Protein AF-A0A949HGU0-F1 (afdb_monomer)

Mean predicted aligned error: 18.01 Å

Sequence (118 aa):
MGESDQATRAQLGRLDRIEAELNRLLAEVRAASAEIAAEIGRLRVEIPDLPAPAPTPLAEPPVGGDAPEGDVEGARLVALELVMRGEGDEEARRHLESTFPGVDAAAVLEQTRATIGS

Foldseek 3Di:
DPPVVVVVVVVVVVVVVVVVVVVVVVVVVVVVVVVVVVVVVVVVVVPPDPPPPPCPPPCPLVQDDDDPAPPLVSLLVLLLVCVVVVHDLVVNLVSSCRRHPNDPSVVSNVVSVVVVVD

Solvent-accessible surface area (backbone atoms only — not comparable to full-atom values): 6798 Å² total; per-residue (Å²): 126,68,67,64,58,51,52,52,53,53,51,51,58,48,51,57,49,51,52,53,51,51,54,49,50,51,51,54,52,52,50,53,51,53,50,52,53,51,50,52,52,47,53,57,62,75,52,77,74,67,73,70,68,74,79,62,76,76,60,62,77,62,82,64,86,75,50,56,74,48,43,55,70,61,46,40,56,52,40,44,53,37,54,76,72,64,54,53,70,73,57,45,33,53,52,36,46,71,32,22,43,84,41,64,35,67,62,40,45,52,54,42,50,56,64,74,76,106

Radius of gyration: 25.8 Å; Cα contacts (8 Å, |Δi|>4): 60; chains: 1; bounding box: 54×30×72 Å

Nearest PDB structures (foldseek):
  8fhc-assembly1_A  TM=3.585E-01  e=9.833E+00  gamma proteobacterium HdN1

Secondary structure (DSSP, 8-state):
-HHHHHHHHHHHHHHHHHHHHHHHHHHHHHHHHHHHHHHHHHHHHH-S-S---TT-----S--SS-PPTT-HHHHHHHHHHHHHHT--HHHHHHHHHHHSTTS-HHHHHHHHHHHH--

pLDDT: mean 79.44, std 17.33, range [39.72, 97.0]

Structure (mmCIF, N/CA/C/O backbone):
data_AF-A0A949HGU0-F1
#
_entry.id   AF-A0A949HGU0-F1
#
loop_
_atom_site.group_PDB
_atom_site.id
_atom_site.type_symbol
_atom_site.label_atom_id
_atom_site.label_alt_id
_atom_site.label_comp_id
_atom_site.label_asym_id
_atom_site.label_entity_id
_atom_site.label_seq_id
_atom_site.pdbx_PDB_ins_code
_atom_site.Cartn_x
_atom_site.Cartn_y
_atom_site.Cartn_z
_atom_site.occupancy
_atom_site.B_iso_or_equiv
_atom_site.auth_seq_id
_atom_site.auth_comp_id
_atom_site.auth_asym_id
_atom_site.auth_atom_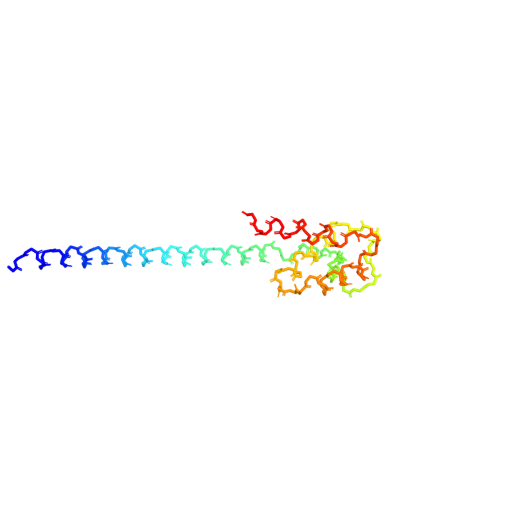id
_atom_site.pdbx_PDB_model_num
ATOM 1 N N . MET A 1 1 ? -26.126 2.715 46.216 1.00 60.00 1 MET A N 1
ATOM 2 C CA . MET A 1 1 ? -25.674 1.555 45.413 1.00 60.00 1 MET A CA 1
ATOM 3 C C . MET A 1 1 ? -26.228 1.523 43.979 1.00 60.00 1 MET A C 1
ATOM 5 O O . MET A 1 1 ? -25.645 0.818 43.180 1.00 60.00 1 MET A O 1
ATOM 9 N N . GLY A 1 2 ? -27.266 2.287 43.595 1.00 72.94 2 GLY A N 1
ATOM 10 C CA . GLY A 1 2 ? -27.891 2.145 42.261 1.00 72.94 2 GLY A CA 1
ATOM 11 C C . GLY A 1 2 ? -27.203 2.824 41.060 1.00 72.94 2 GLY A C 1
ATOM 12 O O . GLY A 1 2 ? -27.309 2.314 39.951 1.00 72.94 2 GLY A O 1
ATOM 13 N N . GLU A 1 3 ? -26.487 3.939 41.245 1.00 73.88 3 GLU A N 1
ATOM 14 C CA . GLU A 1 3 ? -25.886 4.696 40.122 1.00 73.88 3 GLU A CA 1
ATOM 15 C C . GLU A 1 3 ? -24.696 3.984 39.468 1.00 73.88 3 GLU A C 1
ATOM 17 O O . GLU A 1 3 ? -24.545 4.013 38.248 1.00 73.88 3 GLU A O 1
ATOM 22 N N . SER A 1 4 ? -23.869 3.307 40.270 1.00 80.38 4 SER A N 1
ATOM 23 C CA . SER A 1 4 ? -22.687 2.596 39.767 1.00 80.38 4 SER A CA 1
ATOM 24 C C . SER A 1 4 ? -23.093 1.401 38.894 1.00 80.38 4 SER A C 1
ATOM 26 O O . SER A 1 4 ? -22.592 1.256 37.782 1.00 80.38 4 SER A O 1
ATOM 28 N N . ASP A 1 5 ? -24.111 0.644 39.313 1.00 85.81 5 ASP A N 1
ATOM 29 C CA . ASP A 1 5 ? -24.675 -0.464 38.532 1.00 85.81 5 ASP A CA 1
ATOM 30 C C . ASP A 1 5 ? -25.313 0.003 37.215 1.00 85.81 5 ASP A C 1
ATOM 32 O O . ASP A 1 5 ? -25.288 -0.710 36.208 1.00 85.81 5 ASP A O 1
ATOM 36 N N . GLN A 1 6 ? -25.905 1.200 37.198 1.00 84.81 6 GLN A N 1
ATOM 37 C CA . GLN A 1 6 ? -26.513 1.762 35.993 1.00 84.81 6 GLN A CA 1
ATOM 38 C C . GLN A 1 6 ? -25.448 2.213 34.983 1.00 84.81 6 GLN A C 1
ATOM 40 O O . GLN A 1 6 ? -25.592 1.955 33.7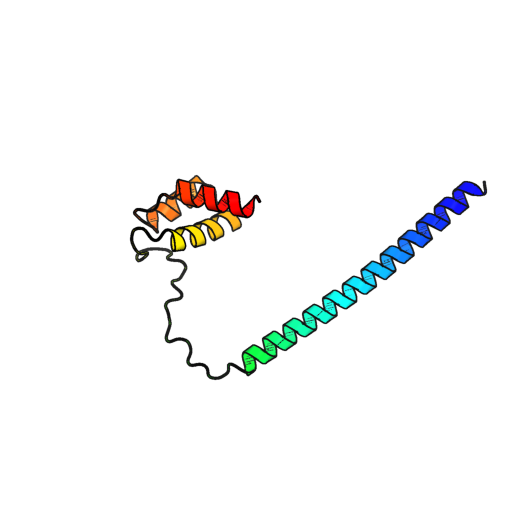86 1.00 84.81 6 GLN A O 1
ATOM 45 N N . ALA A 1 7 ? -24.350 2.808 35.461 1.00 87.81 7 ALA A N 1
ATOM 46 C CA . ALA A 1 7 ? -23.209 3.183 34.632 1.00 87.81 7 ALA A CA 1
ATOM 47 C C . ALA A 1 7 ? -22.512 1.956 34.017 1.00 87.81 7 ALA A C 1
ATOM 49 O O . ALA A 1 7 ? -22.249 1.943 32.813 1.00 87.81 7 ALA A O 1
ATOM 50 N N . THR A 1 8 ? -22.288 0.894 34.799 1.00 91.38 8 THR A N 1
ATOM 51 C CA . THR A 1 8 ? -21.679 -0.348 34.298 1.00 91.38 8 THR A CA 1
ATOM 52 C C . THR A 1 8 ? -22.557 -1.031 33.249 1.00 91.38 8 THR A C 1
ATOM 54 O O . THR A 1 8 ? -22.056 -1.439 32.203 1.00 91.38 8 THR A O 1
ATOM 57 N N . ARG A 1 9 ? -23.882 -1.092 33.452 1.00 88.94 9 ARG A N 1
ATOM 58 C CA . ARG A 1 9 ? -24.808 -1.631 32.436 1.00 88.94 9 ARG A CA 1
ATOM 59 C C . ARG A 1 9 ? -24.799 -0.817 31.142 1.00 88.94 9 ARG A C 1
ATOM 61 O O . ARG A 1 9 ? -24.842 -1.395 30.060 1.00 88.94 9 ARG A O 1
ATOM 68 N N . ALA A 1 10 ? -24.714 0.509 31.239 1.00 91.19 10 ALA A N 1
ATOM 69 C CA . ALA A 1 10 ? -24.621 1.371 30.064 1.00 91.19 10 ALA A CA 1
ATOM 70 C C . ALA A 1 10 ? -23.303 1.167 29.296 1.00 91.19 10 ALA A C 1
ATOM 72 O O . ALA A 1 10 ? -23.301 1.223 28.068 1.00 91.19 10 ALA A O 1
ATOM 73 N N . GLN A 1 11 ? -22.194 0.918 29.998 1.00 92.00 11 GLN A N 1
ATOM 74 C CA . GLN A 1 11 ? -20.905 0.602 29.378 1.00 92.00 11 GLN A CA 1
ATOM 75 C C . GLN A 1 11 ? -20.915 -0.767 28.689 1.00 92.00 11 GLN A C 1
ATOM 77 O O . GLN A 1 11 ? -20.478 -0.856 27.545 1.00 92.00 11 GLN A O 1
ATOM 82 N N . LEU A 1 12 ? -21.475 -1.798 29.328 1.00 93.25 12 LEU A N 1
ATOM 83 C CA . LEU A 1 12 ? -21.632 -3.124 28.719 1.00 93.25 12 LEU A CA 1
ATOM 84 C C . LEU A 1 12 ? -22.476 -3.056 27.440 1.00 93.25 12 LEU A C 1
ATOM 86 O O . LEU A 1 12 ? -22.033 -3.511 26.395 1.00 93.25 12 LEU A O 1
ATOM 90 N N . GLY A 1 13 ? -23.607 -2.343 27.467 1.00 93.75 13 GLY A N 1
ATOM 91 C CA . GLY A 1 13 ? -24.428 -2.164 26.264 1.00 93.75 13 GLY A CA 1
ATOM 92 C C . GLY A 1 13 ? -23.742 -1.375 25.137 1.00 93.75 13 GLY A C 1
ATOM 93 O O . GLY A 1 13 ? -24.124 -1.505 23.974 1.00 93.75 13 GLY A O 1
ATOM 94 N N . ARG A 1 14 ? -22.728 -0.550 25.445 1.00 93.19 14 ARG A N 1
ATOM 95 C CA . ARG A 1 14 ? -21.882 0.083 24.417 1.00 93.19 14 ARG A CA 1
ATOM 96 C C . ARG A 1 14 ? -20.885 -0.909 23.827 1.00 93.19 14 ARG A C 1
ATOM 98 O O . ARG A 1 14 ? -20.697 -0.885 22.617 1.00 93.19 14 ARG A O 1
ATOM 105 N N . LEU A 1 15 ? -20.278 -1.759 24.655 1.00 94.94 15 LEU A N 1
ATOM 106 C CA . LEU A 1 15 ? -19.363 -2.807 24.196 1.00 94.94 15 LEU A CA 1
ATOM 107 C C . LEU A 1 15 ? -20.082 -3.806 23.285 1.00 94.94 15 LEU A C 1
ATOM 109 O O . LEU A 1 15 ? -19.587 -4.059 22.193 1.00 94.94 15 LEU A O 1
ATOM 113 N N . ASP A 1 16 ? -21.286 -4.247 23.656 1.00 95.19 16 ASP A N 1
ATOM 114 C CA . ASP A 1 16 ? -22.100 -5.150 22.830 1.00 95.19 16 ASP A CA 1
ATOM 115 C C . ASP A 1 16 ? -22.409 -4.541 21.452 1.00 95.19 16 ASP A C 1
ATOM 117 O O . ASP A 1 16 ? -22.396 -5.219 20.423 1.00 95.19 16 ASP A O 1
ATOM 121 N N . ARG A 1 17 ? -22.668 -3.226 21.411 1.00 95.56 17 ARG A N 1
ATOM 122 C CA . ARG A 1 17 ? -22.916 -2.510 20.154 1.00 95.56 17 ARG A CA 1
ATOM 123 C C . ARG A 1 17 ? -21.659 -2.424 19.292 1.00 95.56 17 ARG A C 1
ATOM 125 O O . ARG A 1 17 ? -21.740 -2.676 18.095 1.00 95.56 17 ARG A O 1
ATOM 132 N N . ILE A 1 18 ? -20.516 -2.101 19.896 1.00 96.69 18 ILE A N 1
ATOM 133 C CA . ILE A 1 18 ? -19.226 -2.049 19.196 1.00 96.69 18 ILE A CA 1
ATOM 134 C C . ILE A 1 18 ? -18.870 -3.433 18.645 1.00 96.69 18 ILE A C 1
ATOM 136 O O . ILE A 1 18 ? -18.445 -3.545 17.500 1.00 96.69 18 ILE A O 1
ATOM 140 N N . GLU A 1 19 ? -19.086 -4.497 19.417 1.00 95.56 19 GLU A N 1
ATOM 141 C CA . GLU A 1 19 ? -18.845 -5.868 18.968 1.00 95.56 19 GLU A CA 1
ATOM 142 C C . GLU A 1 19 ? -19.737 -6.241 17.774 1.00 95.56 19 GLU A C 1
ATOM 144 O O . GLU A 1 19 ? -19.257 -6.808 16.790 1.00 95.56 19 GLU A O 1
ATOM 149 N N . ALA A 1 20 ? -21.019 -5.870 17.808 1.00 95.81 20 ALA A N 1
ATOM 150 C CA . ALA A 1 20 ? -21.924 -6.072 16.680 1.00 95.81 20 ALA A CA 1
ATOM 151 C C . ALA A 1 20 ? -21.483 -5.293 15.424 1.00 95.81 20 ALA A C 1
ATOM 153 O O . ALA A 1 20 ? -21.521 -5.838 14.319 1.00 95.81 20 ALA A O 1
ATOM 154 N N . GLU A 1 21 ? -21.032 -4.046 15.581 1.00 97.00 21 GLU A N 1
ATOM 155 C CA . GLU A 1 21 ? -20.519 -3.222 14.480 1.00 97.00 21 GLU A CA 1
ATOM 156 C C . GLU A 1 21 ? -19.220 -3.793 13.891 1.00 97.00 21 GLU A C 1
ATOM 158 O O . GLU A 1 21 ? -19.091 -3.885 12.670 1.00 97.00 21 GLU A O 1
ATOM 163 N N . LEU A 1 22 ? -18.292 -4.261 14.731 1.00 96.12 22 LEU A N 1
ATOM 164 C CA . LEU A 1 22 ? -17.049 -4.898 14.287 1.00 96.12 22 LEU A CA 1
ATOM 165 C C . LEU A 1 22 ? -17.308 -6.211 13.548 1.00 96.12 22 LEU A C 1
ATOM 167 O O . LEU A 1 22 ? -16.711 -6.454 12.500 1.00 96.12 22 LEU A O 1
ATOM 171 N N . ASN A 1 23 ? -18.218 -7.044 14.053 1.00 95.56 23 ASN A N 1
ATOM 172 C CA . ASN A 1 23 ? -18.596 -8.287 13.383 1.00 95.56 23 ASN A CA 1
ATOM 173 C C . ASN A 1 23 ? -19.243 -8.023 12.020 1.00 95.56 23 ASN A C 1
ATOM 175 O O . ASN A 1 23 ? -18.963 -8.735 11.052 1.00 95.56 23 ASN A O 1
ATOM 179 N N . ARG A 1 24 ? -20.064 -6.973 11.922 1.00 95.56 24 ARG A N 1
ATOM 180 C CA . ARG A 1 24 ? -20.636 -6.530 10.651 1.00 95.56 24 ARG A CA 1
ATOM 181 C C . ARG A 1 24 ? -19.551 -6.064 9.682 1.00 95.56 24 ARG A C 1
ATOM 183 O O . ARG A 1 24 ? -19.519 -6.539 8.551 1.00 95.56 24 ARG A O 1
ATOM 190 N N . LEU A 1 25 ? -18.639 -5.203 10.130 1.00 96.56 25 LEU A N 1
ATOM 191 C CA . LEU A 1 25 ? -17.544 -4.705 9.300 1.00 96.56 25 LEU A CA 1
ATOM 192 C C . LEU A 1 25 ? -16.641 -5.848 8.815 1.00 96.56 25 LEU A C 1
ATOM 194 O O . LEU A 1 25 ? -16.272 -5.899 7.646 1.00 96.56 25 LEU A O 1
ATOM 198 N N . LEU A 1 26 ? -16.329 -6.812 9.683 1.00 96.00 26 LEU A N 1
ATOM 199 C CA . LEU A 1 26 ? -15.550 -7.994 9.316 1.00 96.00 26 LEU A CA 1
ATOM 200 C C . LEU A 1 26 ? -16.250 -8.826 8.232 1.00 96.00 26 LEU A C 1
ATOM 202 O O . LEU A 1 26 ? -15.590 -9.331 7.322 1.00 96.00 26 LEU A O 1
ATOM 206 N N . ALA A 1 27 ? -17.574 -8.978 8.318 1.00 93.12 27 ALA A N 1
ATOM 207 C CA . ALA A 1 27 ? -18.354 -9.673 7.300 1.00 93.12 27 ALA A CA 1
ATOM 208 C C . ALA A 1 27 ? -18.340 -8.919 5.960 1.00 93.12 27 ALA A C 1
ATOM 210 O O . ALA A 1 27 ? -18.140 -9.544 4.919 1.00 93.12 27 ALA A O 1
ATOM 211 N N . GLU A 1 28 ? -18.478 -7.591 5.989 1.00 95.94 28 GLU A N 1
ATOM 212 C CA . GLU A 1 28 ? -18.409 -6.730 4.801 1.00 95.94 28 GLU A CA 1
ATOM 213 C C . GLU A 1 28 ? -17.026 -6.811 4.129 1.00 95.94 28 GLU A C 1
ATOM 215 O O . GLU A 1 28 ? -16.937 -7.038 2.923 1.00 95.94 28 GLU A O 1
ATOM 220 N N . VAL A 1 29 ? -15.939 -6.751 4.907 1.00 95.75 29 VAL A N 1
ATOM 221 C CA . VAL A 1 29 ? -14.565 -6.887 4.391 1.00 95.75 29 VAL A CA 1
ATOM 222 C C . VAL A 1 29 ? -14.328 -8.266 3.774 1.00 95.75 29 VAL A C 1
ATOM 224 O O . VAL A 1 29 ? -13.727 -8.373 2.70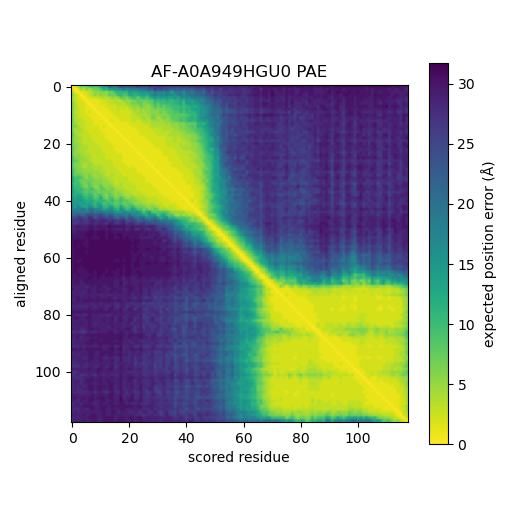5 1.00 95.75 29 VAL A O 1
ATOM 227 N N . ARG A 1 30 ? -14.811 -9.338 4.413 1.00 93.50 30 ARG A N 1
ATOM 228 C CA . ARG A 1 30 ? -14.690 -10.701 3.868 1.00 93.50 30 ARG A CA 1
ATOM 229 C C . ARG A 1 30 ? -15.456 -10.858 2.558 1.00 93.50 30 ARG A C 1
ATOM 231 O O . ARG A 1 30 ? -14.936 -11.489 1.640 1.00 93.50 30 ARG A O 1
ATOM 238 N N . ALA A 1 31 ? -16.653 -10.282 2.463 1.00 91.94 31 ALA A N 1
ATOM 239 C CA . ALA A 1 31 ? -17.442 -10.296 1.237 1.00 91.94 31 ALA A CA 1
ATOM 240 C C . ALA A 1 31 ? -16.729 -9.540 0.105 1.00 91.94 31 ALA A C 1
ATOM 242 O O . ALA A 1 31 ? -16.542 -10.105 -0.970 1.00 91.94 31 ALA A O 1
ATOM 243 N N . ALA A 1 32 ? -16.239 -8.327 0.377 1.00 92.00 32 ALA A N 1
ATOM 244 C CA . ALA A 1 32 ? -15.494 -7.531 -0.597 1.00 92.00 32 ALA A CA 1
ATOM 245 C C . ALA A 1 32 ? -14.207 -8.239 -1.059 1.00 92.00 32 ALA A C 1
ATOM 247 O O . ALA A 1 32 ? -13.898 -8.281 -2.246 1.00 92.00 32 ALA A O 1
ATOM 248 N N . SER A 1 33 ? -13.473 -8.864 -0.133 1.00 90.25 33 SER A N 1
ATOM 249 C CA . SER A 1 33 ? -12.273 -9.637 -0.469 1.00 90.25 33 SER A CA 1
ATOM 250 C C . SER A 1 33 ? -12.584 -10.834 -1.374 1.00 90.25 33 SER A C 1
ATOM 252 O O . SER A 1 33 ? -11.843 -11.086 -2.325 1.00 90.25 33 SER A O 1
ATOM 254 N N . ALA A 1 34 ? -13.681 -11.551 -1.113 1.00 89.88 34 ALA A N 1
ATOM 255 C CA . ALA A 1 34 ? -14.114 -12.663 -1.953 1.00 89.88 34 ALA A CA 1
ATOM 256 C C . ALA A 1 34 ? -14.536 -12.195 -3.357 1.00 89.88 34 ALA A C 1
ATOM 258 O O . ALA A 1 34 ? -14.229 -12.864 -4.344 1.00 89.88 34 ALA A O 1
ATOM 259 N N . GLU A 1 35 ? -15.194 -11.039 -3.456 1.00 92.69 35 GLU A N 1
ATOM 260 C CA . GLU A 1 35 ? -15.590 -10.430 -4.728 1.00 92.69 35 GLU A CA 1
ATOM 261 C C . GLU A 1 35 ? -14.376 -10.031 -5.573 1.00 92.69 35 GLU A C 1
ATOM 263 O O . GLU A 1 35 ? -14.277 -10.446 -6.729 1.00 92.69 35 GLU A O 1
ATOM 268 N N . ILE A 1 36 ? -13.401 -9.342 -4.970 1.00 93.06 36 ILE A N 1
ATOM 269 C CA . ILE A 1 36 ? -12.139 -8.972 -5.626 1.00 93.06 36 ILE A CA 1
ATOM 270 C C . ILE A 1 36 ? -11.393 -10.222 -6.100 1.00 93.06 36 ILE A C 1
ATOM 272 O O . ILE A 1 36 ? -10.927 -10.278 -7.237 1.00 93.06 36 ILE A O 1
ATOM 276 N N . ALA A 1 37 ? -11.297 -11.257 -5.260 1.00 87.25 37 ALA A N 1
ATOM 277 C CA . ALA A 1 37 ? -10.648 -12.509 -5.644 1.00 87.25 37 ALA A CA 1
ATOM 278 C C . ALA A 1 37 ? -11.353 -13.175 -6.840 1.00 87.25 37 ALA A C 1
ATOM 280 O O . ALA A 1 37 ? -10.689 -13.674 -7.753 1.00 87.25 37 ALA A O 1
ATOM 281 N N . ALA A 1 38 ? -12.688 -13.148 -6.869 1.00 87.44 38 ALA A N 1
ATOM 282 C CA . ALA A 1 38 ? -13.472 -13.668 -7.983 1.00 87.44 38 ALA A CA 1
ATOM 283 C C . ALA A 1 38 ? -13.311 -12.829 -9.262 1.00 87.44 38 ALA A C 1
ATOM 285 O O . ALA A 1 38 ? -13.322 -13.383 -10.360 1.00 87.44 38 ALA A O 1
ATOM 286 N N . GLU A 1 39 ? -13.172 -11.510 -9.147 1.00 89.56 39 GLU A N 1
ATOM 287 C CA . GLU A 1 39 ? -12.949 -10.609 -10.280 1.00 89.56 39 GLU A CA 1
ATOM 288 C C . GLU A 1 39 ? -11.539 -10.756 -10.863 1.00 89.56 39 GLU A C 1
ATOM 290 O O . GLU A 1 39 ? -11.391 -10.906 -12.073 1.00 89.56 39 GLU A O 1
ATOM 295 N N . ILE A 1 40 ? -10.513 -10.868 -10.015 1.00 85.00 40 ILE A N 1
ATOM 296 C CA . ILE A 1 40 ? -9.145 -11.205 -10.441 1.00 85.00 40 ILE A CA 1
ATOM 297 C C . ILE A 1 40 ? -9.118 -12.572 -11.134 1.00 85.00 40 ILE A C 1
ATOM 299 O O . ILE A 1 40 ? -8.463 -12.735 -12.164 1.00 85.00 40 ILE A O 1
ATOM 303 N N . GLY A 1 41 ? -9.836 -13.559 -10.589 1.00 80.31 41 GLY A N 1
ATOM 304 C CA . GLY A 1 41 ? -9.981 -14.874 -11.211 1.00 80.31 41 GLY A CA 1
ATOM 305 C C . GLY A 1 41 ? -10.596 -14.787 -12.610 1.00 80.31 41 GLY A C 1
ATOM 306 O O . GLY A 1 41 ? -10.070 -15.392 -13.541 1.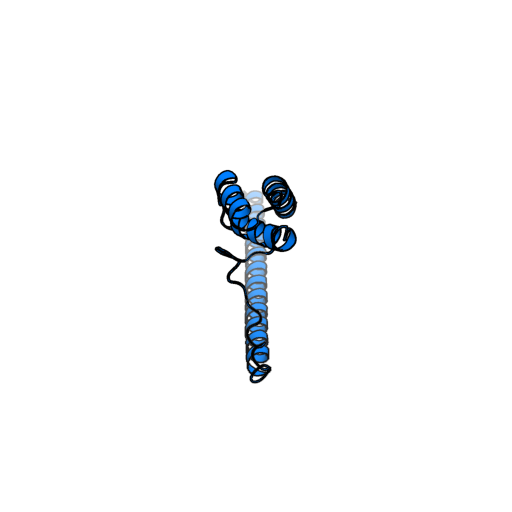00 80.31 41 GLY A O 1
ATOM 307 N N . ARG A 1 42 ? -11.658 -13.988 -12.774 1.00 80.81 42 ARG A N 1
ATOM 308 C CA . ARG A 1 42 ? -12.301 -13.737 -14.073 1.00 80.81 42 ARG A CA 1
ATOM 309 C C . ARG A 1 42 ? -11.361 -13.044 -15.057 1.00 80.81 42 ARG A C 1
ATOM 311 O O . ARG A 1 42 ? -11.176 -13.564 -16.150 1.00 80.81 42 ARG A O 1
ATOM 318 N N . LEU A 1 43 ? -10.689 -11.968 -14.649 1.00 78.50 43 LEU A N 1
ATOM 319 C CA . LEU A 1 43 ? -9.714 -11.263 -15.491 1.00 78.50 43 LEU A CA 1
ATOM 320 C C . LEU A 1 43 ? -8.581 -12.186 -15.958 1.00 78.50 43 LEU A C 1
ATOM 322 O O . LEU A 1 43 ? -8.185 -12.141 -17.116 1.00 78.50 43 LEU A O 1
ATOM 326 N N . ARG A 1 44 ? -8.085 -13.076 -15.092 1.00 72.00 44 ARG A N 1
ATOM 327 C CA . ARG A 1 44 ? -7.065 -14.069 -15.474 1.00 72.00 44 ARG A CA 1
ATOM 328 C C . ARG A 1 44 ? -7.559 -15.080 -16.508 1.00 72.00 44 ARG A C 1
ATOM 330 O O . ARG A 1 44 ? -6.755 -15.569 -17.290 1.00 72.00 44 ARG A O 1
ATOM 337 N N . VAL A 1 45 ? -8.848 -15.410 -16.497 1.00 70.56 45 VAL A N 1
ATOM 338 C CA . VAL A 1 45 ? -9.463 -16.339 -17.457 1.00 70.56 45 VAL A CA 1
ATOM 339 C C . VAL A 1 45 ? -9.845 -15.636 -18.761 1.00 70.56 45 VAL A C 1
ATOM 341 O O . VAL A 1 45 ? -9.790 -16.269 -19.808 1.00 70.56 45 VAL A O 1
ATOM 344 N N . GLU A 1 46 ? -10.204 -14.349 -18.715 1.00 65.81 46 GLU A N 1
ATOM 345 C CA . GLU A 1 46 ? -10.519 -13.505 -19.882 1.00 65.81 46 GLU A CA 1
ATOM 346 C C . GLU A 1 46 ? -9.273 -12.990 -20.620 1.00 65.81 46 GLU A C 1
ATOM 348 O O . GLU A 1 46 ? -9.364 -12.594 -21.782 1.00 65.81 46 GLU A O 1
ATOM 353 N N . ILE A 1 47 ? -8.091 -13.122 -20.010 1.00 63.16 47 ILE A N 1
ATOM 354 C CA . ILE A 1 47 ? -6.785 -12.962 -20.659 1.00 63.16 47 ILE A CA 1
ATOM 355 C C . ILE A 1 47 ? -6.139 -14.347 -20.908 1.00 63.16 47 ILE A C 1
ATOM 357 O O . ILE A 1 47 ? -5.052 -14.604 -20.393 1.00 63.16 47 ILE A O 1
ATOM 361 N N . PRO A 1 48 ? -6.746 -15.294 -21.655 1.00 54.72 48 PRO A N 1
ATOM 362 C CA . PRO A 1 48 ? -6.064 -16.546 -21.951 1.00 54.72 48 PRO A CA 1
ATOM 363 C C . PRO A 1 48 ? -5.154 -16.425 -23.184 1.00 54.72 48 PRO A C 1
ATOM 365 O O . PRO A 1 48 ? -4.414 -17.359 -23.457 1.00 54.72 48 PRO A O 1
ATOM 368 N N . ASP A 1 49 ? -5.197 -15.308 -23.928 1.00 52.00 49 ASP A N 1
ATOM 369 C CA . ASP A 1 49 ? -4.532 -15.207 -25.236 1.00 52.00 49 ASP A CA 1
ATOM 370 C C . ASP A 1 49 ? -4.232 -13.762 -25.684 1.00 52.00 49 ASP A C 1
ATOM 372 O O . ASP A 1 49 ? -4.210 -13.442 -26.875 1.00 52.00 49 ASP A O 1
ATOM 376 N N . LEU A 1 50 ? -3.961 -12.850 -24.741 1.00 47.47 50 LEU A N 1
ATOM 377 C CA . LEU A 1 50 ? -3.085 -11.744 -25.129 1.00 47.47 50 LEU A CA 1
ATOM 378 C C . LEU A 1 50 ? -1.722 -12.392 -25.377 1.00 47.47 50 LEU A C 1
ATOM 380 O O . LEU A 1 50 ? -1.249 -13.084 -24.469 1.00 47.47 50 LEU A O 1
ATOM 384 N N . PRO A 1 51 ? -1.097 -12.225 -26.564 1.00 46.97 51 PRO A N 1
ATOM 385 C CA . PRO A 1 51 ? 0.281 -12.651 -26.729 1.00 46.97 51 PRO A CA 1
ATOM 386 C C . PRO A 1 51 ? 1.024 -12.081 -25.533 1.00 46.97 51 PRO A C 1
ATOM 388 O O . PRO A 1 51 ? 0.920 -10.875 -25.280 1.00 46.97 51 PRO A O 1
ATOM 391 N N . ALA A 1 52 ? 1.678 -12.958 -24.758 1.00 45.06 52 ALA A N 1
ATOM 392 C CA . ALA A 1 52 ? 2.592 -12.517 -23.718 1.00 45.06 52 ALA A CA 1
ATOM 393 C C . ALA A 1 52 ? 3.371 -11.361 -24.344 1.00 45.06 52 ALA A C 1
ATOM 395 O O . ALA A 1 52 ? 3.888 -11.580 -25.449 1.00 45.06 52 ALA A O 1
ATOM 396 N N . PRO A 1 53 ? 3.338 -10.136 -23.777 1.00 45.62 53 PRO A N 1
ATOM 397 C CA . PRO A 1 53 ? 4.077 -9.027 -24.356 1.00 45.62 53 PRO A CA 1
ATOM 398 C C . PRO A 1 53 ? 5.474 -9.576 -24.597 1.00 45.62 53 PRO A C 1
ATOM 400 O O . PRO A 1 53 ? 6.100 -10.033 -23.640 1.00 45.62 53 PRO A O 1
ATOM 403 N N . ALA A 1 54 ? 5.846 -9.720 -25.880 1.00 41.06 54 ALA A N 1
ATOM 404 C CA . ALA A 1 54 ? 7.065 -10.409 -26.291 1.00 41.06 54 ALA A CA 1
ATOM 405 C C . ALA A 1 54 ? 8.147 -9.835 -25.416 1.00 41.06 54 ALA A C 1
ATOM 407 O O . ALA A 1 54 ? 8.266 -8.618 -25.526 1.00 41.06 54 ALA A O 1
ATOM 408 N N . PRO A 1 55 ? 8.767 -10.632 -24.517 1.00 42.59 55 PRO A N 1
ATOM 409 C CA . PRO A 1 55 ? 9.247 -10.180 -23.221 1.00 42.59 55 PRO A CA 1
ATOM 410 C C . PRO A 1 55 ? 9.726 -8.757 -23.380 1.00 42.59 55 PRO A C 1
ATOM 412 O O . PRO A 1 55 ? 10.846 -8.527 -23.832 1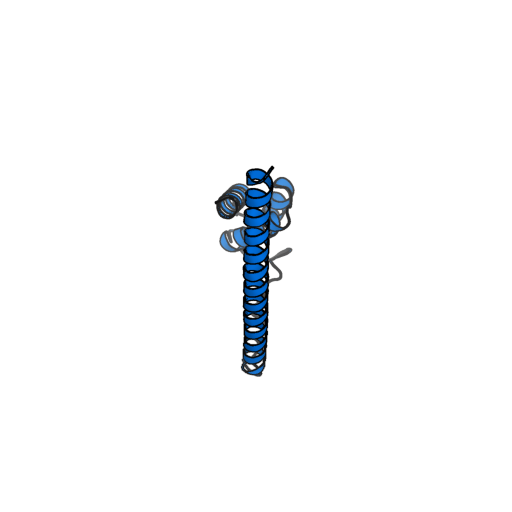.00 42.59 55 PRO A O 1
ATOM 415 N N . THR A 1 56 ? 8.840 -7.788 -23.101 1.00 42.84 56 THR A N 1
ATOM 416 C CA . THR A 1 56 ? 9.350 -6.484 -22.740 1.00 42.84 56 THR A CA 1
ATOM 417 C C . THR A 1 56 ? 10.210 -6.894 -21.577 1.00 42.84 56 THR A C 1
ATOM 41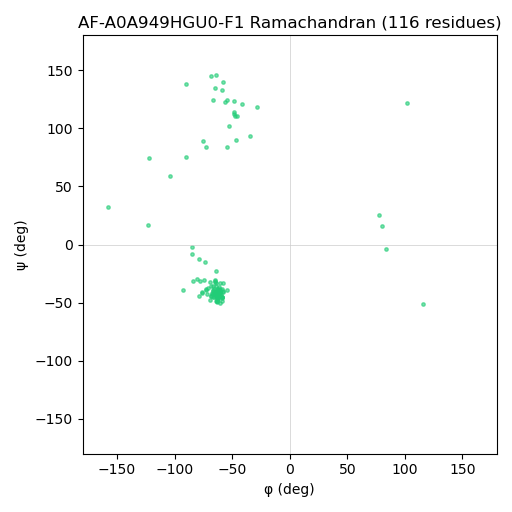9 O O . THR A 1 56 ? 9.680 -7.617 -20.720 1.00 42.84 56 THR A O 1
ATOM 422 N N . PRO A 1 57 ? 11.516 -6.616 -21.581 1.00 43.69 57 PRO A N 1
ATOM 423 C CA . PRO A 1 57 ? 12.283 -6.871 -20.397 1.00 43.69 57 PRO A CA 1
ATOM 424 C C . PRO A 1 57 ? 11.506 -6.142 -19.295 1.00 43.69 57 PRO A C 1
ATOM 426 O O . PRO A 1 57 ? 11.559 -4.922 -19.178 1.00 43.69 57 PRO A O 1
ATOM 429 N N . LEU A 1 58 ? 10.740 -6.890 -18.491 1.00 42.88 58 LEU A N 1
ATOM 430 C CA . LEU A 1 58 ? 10.815 -6.758 -17.064 1.00 42.88 58 LEU A CA 1
ATOM 431 C C . LEU A 1 58 ? 12.298 -6.981 -16.867 1.00 42.88 58 LEU A C 1
ATOM 433 O O . LEU A 1 58 ? 12.756 -8.115 -16.745 1.00 42.88 58 LEU A O 1
ATOM 437 N N . ALA A 1 59 ? 13.055 -5.895 -17.032 1.00 44.34 59 ALA A N 1
ATOM 438 C CA . ALA A 1 59 ? 14.322 -5.784 -16.396 1.00 44.34 59 ALA A CA 1
ATOM 439 C C . ALA A 1 59 ? 13.961 -6.208 -14.979 1.00 44.34 59 ALA A C 1
ATOM 441 O O . ALA A 1 59 ? 13.162 -5.552 -14.304 1.00 44.34 59 ALA A O 1
ATOM 442 N N . GLU A 1 60 ? 14.451 -7.383 -14.583 1.00 39.72 60 GLU A N 1
ATOM 443 C CA . GLU A 1 60 ? 14.926 -7.558 -13.222 1.00 39.72 60 GLU A CA 1
ATOM 444 C C . GLU A 1 60 ? 15.385 -6.164 -12.787 1.00 39.72 60 GLU A C 1
ATOM 446 O O . GLU A 1 60 ? 16.168 -5.591 -13.550 1.00 39.72 60 GLU A O 1
ATOM 451 N N . PRO A 1 61 ? 14.793 -5.550 -11.742 1.00 43.12 61 PRO A N 1
ATOM 452 C CA . PRO A 1 61 ? 15.055 -4.141 -11.417 1.00 43.12 61 PRO A CA 1
ATOM 453 C C . PRO A 1 61 ? 16.559 -3.976 -11.494 1.00 43.12 61 PRO A C 1
ATOM 455 O O . PRO A 1 61 ? 17.159 -4.699 -10.724 1.00 43.12 61 PRO A O 1
ATOM 458 N N . PRO A 1 62 ? 17.161 -3.251 -12.462 1.00 47.78 62 PRO A N 1
ATOM 459 C CA . PRO A 1 62 ? 18.453 -3.620 -13.049 1.00 47.78 62 PRO A CA 1
ATOM 460 C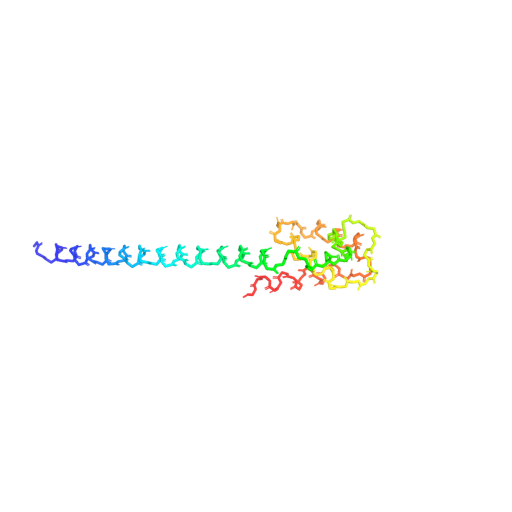 C . PRO A 1 62 ? 19.456 -3.975 -11.958 1.00 47.78 62 PRO A C 1
ATOM 462 O O . PRO A 1 62 ? 20.136 -3.104 -11.439 1.00 47.78 62 PRO A O 1
ATOM 465 N N . VAL A 1 63 ? 19.529 -5.245 -11.542 1.00 49.41 63 VAL A N 1
ATOM 466 C CA . VAL A 1 63 ? 20.446 -5.640 -10.479 1.00 49.41 63 VAL A CA 1
ATOM 467 C C . VAL A 1 63 ? 21.696 -6.006 -11.241 1.00 49.41 63 VAL A C 1
ATOM 469 O O . VAL A 1 63 ? 21.995 -7.169 -11.486 1.00 49.41 63 VAL A O 1
ATOM 472 N N . GLY A 1 64 ? 22.381 -4.957 -11.686 1.00 46.12 64 GLY A N 1
ATOM 473 C CA . GLY A 1 64 ? 23.646 -5.037 -12.391 1.00 46.12 64 GLY A CA 1
ATOM 474 C C . GLY A 1 64 ? 23.545 -4.861 -13.905 1.00 46.12 64 GLY A C 1
ATOM 475 O O . GLY A 1 64 ? 22.938 -5.652 -14.618 1.00 46.12 64 GLY A O 1
ATOM 476 N N . GLY A 1 65 ? 24.269 -3.854 -14.393 1.00 46.41 65 GLY A N 1
ATOM 477 C CA . GLY A 1 65 ? 24.927 -3.886 -15.700 1.00 46.41 65 GLY A CA 1
ATOM 478 C C . GLY A 1 65 ? 24.428 -2.882 -16.733 1.00 46.41 65 GLY A C 1
ATOM 479 O O . GLY A 1 65 ? 25.253 -2.160 -17.280 1.00 46.41 65 GLY A O 1
ATOM 480 N N . ASP A 1 66 ? 23.114 -2.820 -16.973 1.00 48.34 66 ASP A N 1
ATOM 481 C CA . ASP A 1 66 ? 22.564 -2.219 -18.204 1.00 48.34 66 ASP A CA 1
ATOM 482 C C . ASP A 1 66 ? 21.568 -1.059 -17.982 1.00 48.34 66 ASP A C 1
ATOM 484 O O . ASP A 1 66 ? 20.829 -0.696 -18.902 1.00 48.34 66 ASP A O 1
ATOM 488 N N . ALA A 1 67 ? 21.510 -0.446 -16.792 1.00 53.84 67 ALA A N 1
ATOM 489 C CA . ALA A 1 67 ? 20.670 0.743 -16.628 1.00 53.84 67 ALA A CA 1
ATOM 490 C C . ALA A 1 67 ? 21.217 1.899 -17.497 1.00 53.84 67 ALA A C 1
ATOM 492 O O . ALA A 1 67 ? 22.430 2.140 -17.492 1.00 53.84 67 ALA A O 1
ATOM 493 N N . PRO A 1 68 ? 20.359 2.627 -18.240 1.00 57.12 68 PRO A N 1
ATOM 494 C CA . PRO A 1 68 ? 20.802 3.779 -19.009 1.00 57.12 68 PRO A CA 1
ATOM 495 C C . PRO A 1 68 ? 21.445 4.813 -18.078 1.00 57.12 68 PRO A C 1
ATOM 497 O O . PRO A 1 68 ? 20.893 5.155 -17.030 1.00 57.12 68 PRO A O 1
ATOM 500 N N . GLU A 1 69 ? 22.615 5.319 -18.464 1.00 58.78 69 GLU A N 1
ATOM 501 C CA . GLU A 1 69 ? 23.306 6.386 -17.740 1.00 58.78 69 GLU A CA 1
ATOM 502 C C . GLU A 1 69 ? 22.354 7.586 -17.572 1.00 58.78 69 GLU A C 1
ATOM 504 O O . GLU A 1 69 ? 21.785 8.084 -18.547 1.00 58.78 69 GLU A O 1
ATOM 509 N N . GLY A 1 70 ? 22.130 8.024 -16.330 1.00 64.69 70 GLY A N 1
ATOM 510 C CA . GLY A 1 70 ? 21.202 9.120 -16.029 1.00 64.69 70 GLY A CA 1
ATOM 511 C C . GLY A 1 70 ? 19.704 8.770 -15.979 1.00 64.69 70 GLY A C 1
ATOM 512 O O . GLY A 1 70 ? 18.887 9.693 -15.994 1.00 64.69 70 GLY A O 1
ATOM 513 N N . ASP A 1 71 ? 19.307 7.495 -15.887 1.00 81.19 71 ASP A N 1
ATOM 514 C CA . ASP A 1 71 ? 17.901 7.109 -15.669 1.00 81.19 71 ASP A CA 1
ATOM 515 C C . ASP A 1 71 ? 17.426 7.402 -14.229 1.00 81.19 71 ASP A C 1
ATOM 517 O O . ASP A 1 71 ? 17.425 6.552 -13.336 1.00 81.19 71 ASP A O 1
ATOM 521 N N . VAL A 1 72 ? 17.017 8.653 -14.000 1.00 84.38 72 VAL A N 1
ATOM 522 C CA . VAL A 1 72 ? 16.510 9.142 -12.706 1.00 84.38 72 VAL A CA 1
ATOM 523 C C . VAL A 1 72 ? 15.194 8.465 -12.310 1.00 84.38 72 VAL A C 1
ATOM 525 O O . VAL A 1 72 ? 14.923 8.296 -11.120 1.00 84.38 72 VAL A O 1
ATOM 528 N N . GLU A 1 73 ? 14.354 8.093 -13.275 1.00 83.69 73 GLU A N 1
ATOM 529 C CA . GLU A 1 73 ? 13.042 7.503 -12.996 1.00 83.69 73 GLU A CA 1
ATOM 530 C C . GLU A 1 73 ? 13.186 6.038 -12.570 1.00 83.69 73 GLU A C 1
ATOM 532 O O . GLU A 1 73 ? 12.609 5.638 -11.555 1.00 83.69 73 GLU A O 1
ATOM 537 N N . GLY A 1 74 ? 14.067 5.286 -13.238 1.00 83.50 74 GLY A N 1
ATOM 538 C CA . GLY A 1 74 ? 14.514 3.969 -12.788 1.00 83.50 74 GLY A CA 1
ATOM 539 C C . GLY A 1 74 ? 15.173 4.016 -11.406 1.00 83.50 74 GLY A C 1
ATOM 540 O O . GLY A 1 74 ? 14.811 3.238 -10.518 1.00 83.50 74 GLY A O 1
ATOM 541 N N . ALA A 1 75 ? 16.058 4.989 -11.169 1.00 88.69 75 ALA A N 1
ATOM 542 C CA . ALA A 1 75 ? 16.711 5.165 -9.872 1.00 88.69 75 ALA A CA 1
ATOM 543 C C . ALA A 1 75 ? 15.717 5.453 -8.734 1.00 88.69 75 ALA A C 1
ATOM 545 O O . ALA A 1 75 ? 15.902 4.960 -7.623 1.00 88.69 75 ALA A O 1
ATOM 546 N N . ARG A 1 76 ? 14.641 6.209 -8.989 1.00 89.06 76 ARG A N 1
ATOM 547 C CA . ARG A 1 76 ? 13.582 6.476 -7.996 1.00 89.06 76 ARG A CA 1
ATOM 548 C C . ARG A 1 76 ? 12.797 5.226 -7.618 1.00 89.06 76 ARG A C 1
ATOM 550 O O . ARG A 1 76 ? 12.479 5.048 -6.445 1.00 89.06 76 ARG A O 1
ATOM 557 N N . LEU A 1 77 ? 12.490 4.363 -8.583 1.00 90.19 77 LEU A N 1
ATOM 558 C CA . LEU A 1 77 ? 11.788 3.105 -8.313 1.00 90.19 77 LEU A CA 1
ATOM 559 C C . LEU A 1 77 ? 12.644 2.165 -7.462 1.00 90.19 77 LEU A C 1
ATOM 561 O O . LEU A 1 77 ? 12.158 1.626 -6.468 1.00 90.19 77 LEU A O 1
ATOM 565 N N . VAL A 1 78 ? 13.927 2.037 -7.804 1.00 89.12 78 VAL A N 1
ATOM 566 C CA . VAL A 1 78 ? 14.877 1.246 -7.012 1.00 89.12 78 VAL A CA 1
ATOM 567 C C . VAL A 1 78 ? 15.067 1.867 -5.625 1.00 89.12 78 VAL A C 1
ATOM 569 O O . VAL A 1 78 ? 14.999 1.164 -4.624 1.00 89.12 78 VAL A O 1
ATOM 572 N N . ALA A 1 79 ? 15.200 3.192 -5.517 1.00 90.69 79 ALA A N 1
ATOM 573 C CA . ALA A 1 79 ? 15.276 3.878 -4.227 1.00 90.69 79 ALA A CA 1
ATOM 574 C C . ALA A 1 79 ? 14.045 3.613 -3.344 1.00 90.69 79 ALA A C 1
ATOM 576 O O . ALA A 1 79 ? 14.190 3.383 -2.143 1.00 90.69 79 ALA A O 1
ATOM 577 N N . LEU A 1 80 ? 12.840 3.607 -3.924 1.00 90.06 80 LEU A N 1
ATOM 578 C CA . LEU A 1 80 ? 11.599 3.295 -3.212 1.00 90.06 80 LEU A CA 1
ATOM 579 C C . LEU A 1 80 ? 11.614 1.865 -2.669 1.00 90.06 80 LEU A C 1
ATOM 581 O O . LEU A 1 80 ? 11.288 1.648 -1.503 1.00 90.06 80 LEU A O 1
ATOM 585 N N . GLU A 1 81 ? 12.030 0.900 -3.485 1.00 90.50 81 GLU A N 1
ATOM 586 C CA . GLU A 1 81 ? 12.174 -0.494 -3.067 1.00 90.50 81 GLU A CA 1
ATOM 587 C C . GLU A 1 81 ? 13.153 -0.644 -1.890 1.00 90.50 81 GLU A C 1
ATOM 589 O O . GLU A 1 81 ? 12.814 -1.268 -0.880 1.00 90.50 81 GLU A O 1
ATOM 594 N N . LEU A 1 82 ? 14.338 -0.032 -1.988 1.00 89.25 82 LEU A N 1
ATOM 595 C CA . LEU A 1 82 ? 15.390 -0.105 -0.967 1.00 89.25 82 LEU A CA 1
ATOM 596 C C . LEU A 1 82 ? 14.932 0.524 0.359 1.00 89.25 82 LEU A C 1
ATOM 598 O O . LEU A 1 82 ? 15.120 -0.058 1.430 1.00 89.25 82 LEU A O 1
ATOM 602 N N . VAL A 1 83 ? 14.254 1.676 0.296 1.00 88.88 83 VAL A N 1
ATOM 603 C CA . VAL A 1 83 ? 13.685 2.337 1.480 1.00 88.88 83 VAL A CA 1
ATOM 604 C C . VAL A 1 83 ? 12.571 1.492 2.107 1.00 88.88 83 VAL A C 1
ATOM 606 O O . VAL A 1 83 ? 12.552 1.334 3.327 1.00 88.88 83 VAL A O 1
ATOM 609 N N . MET A 1 84 ? 11.673 0.899 1.310 1.00 86.75 84 MET A N 1
ATOM 610 C CA . MET A 1 84 ? 10.613 0.014 1.823 1.00 86.75 84 MET A CA 1
ATOM 611 C C . MET A 1 84 ? 11.164 -1.266 2.464 1.00 86.75 84 MET A C 1
ATOM 613 O O . MET A 1 84 ? 10.562 -1.790 3.402 1.00 86.75 84 MET A O 1
ATOM 617 N N . ARG A 1 85 ? 12.312 -1.765 1.991 1.00 87.56 85 ARG A N 1
ATOM 618 C CA . ARG A 1 85 ? 13.026 -2.899 2.597 1.00 87.56 85 ARG A CA 1
ATOM 619 C C . ARG A 1 85 ? 13.725 -2.525 3.912 1.00 87.56 85 ARG A C 1
ATOM 621 O O . ARG A 1 85 ? 14.088 -3.414 4.679 1.00 87.56 85 ARG A O 1
ATOM 628 N N . GLY A 1 86 ? 13.879 -1.231 4.196 1.00 86.12 86 GLY A N 1
ATOM 629 C CA . GLY A 1 86 ? 14.592 -0.731 5.369 1.00 86.12 86 GLY A CA 1
ATOM 630 C C . GLY A 1 86 ? 16.111 -0.792 5.221 1.00 86.12 86 GLY A C 1
ATOM 631 O O . GLY A 1 86 ? 16.810 -0.881 6.231 1.00 86.12 86 GLY A O 1
ATOM 632 N N . GLU A 1 87 ? 16.629 -0.767 3.988 1.00 85.81 87 GLU A N 1
ATOM 633 C CA . GLU A 1 87 ? 18.073 -0.680 3.764 1.00 85.81 87 GLU A CA 1
ATOM 634 C C . GLU A 1 87 ? 18.640 0.649 4.290 1.00 85.81 87 GLU A C 1
ATOM 636 O O . GLU A 1 87 ? 17.986 1.699 4.283 1.00 85.81 87 GLU A O 1
ATOM 641 N N . GLY A 1 88 ? 19.877 0.596 4.792 1.00 84.12 88 GLY A N 1
ATOM 642 C CA . GLY A 1 88 ? 20.574 1.777 5.293 1.00 84.12 88 GLY A CA 1
ATOM 643 C C . GLY A 1 88 ? 20.928 2.740 4.159 1.00 84.12 88 GLY A C 1
ATOM 644 O O . GLY A 1 88 ? 21.287 2.305 3.069 1.00 84.12 88 GLY A O 1
ATOM 645 N N . ASP A 1 89 ? 20.890 4.050 4.425 1.00 85.62 89 ASP A N 1
ATOM 646 C CA . ASP A 1 89 ? 21.114 5.085 3.397 1.00 85.62 89 ASP A CA 1
ATOM 647 C C . ASP A 1 89 ? 22.433 4.929 2.644 1.00 85.62 89 ASP A C 1
ATOM 649 O O . ASP A 1 89 ? 22.490 5.114 1.434 1.00 85.62 89 ASP A O 1
ATOM 653 N N . GLU A 1 90 ? 23.495 4.545 3.345 1.00 87.00 90 GLU A N 1
ATOM 654 C CA . GLU A 1 90 ? 24.809 4.358 2.733 1.00 87.00 90 GLU A CA 1
ATOM 655 C C . GLU A 1 90 ? 24.856 3.138 1.796 1.00 87.00 90 GLU A C 1
ATOM 657 O O . GLU A 1 90 ? 25.563 3.148 0.789 1.00 87.00 90 GLU A O 1
ATOM 662 N N . GLU A 1 91 ? 24.093 2.092 2.108 1.00 86.75 91 GLU A N 1
ATOM 663 C CA . GLU A 1 91 ? 24.012 0.871 1.304 1.00 86.75 91 GLU A CA 1
ATOM 664 C C . GLU A 1 91 ? 23.111 1.084 0.087 1.00 86.75 91 GLU A C 1
ATOM 666 O O . GLU A 1 91 ? 23.522 0.799 -1.039 1.00 86.75 91 GLU A O 1
ATOM 671 N N . ALA A 1 92 ? 21.962 1.730 0.293 1.00 87.88 92 ALA A N 1
ATOM 672 C CA . ALA A 1 92 ? 21.062 2.126 -0.778 1.00 87.88 92 ALA A CA 1
ATOM 673 C C . ALA A 1 92 ? 21.729 3.111 -1.754 1.00 87.88 92 ALA A C 1
ATOM 675 O O . ALA A 1 92 ? 21.604 2.967 -2.969 1.00 87.88 92 ALA A O 1
ATOM 676 N N . ARG A 1 93 ? 22.509 4.076 -1.245 1.00 91.38 93 ARG A N 1
ATOM 677 C CA . ARG A 1 93 ? 23.268 5.024 -2.075 1.00 91.38 93 ARG A CA 1
ATOM 678 C C . ARG A 1 93 ? 24.303 4.306 -2.930 1.00 91.38 93 ARG A C 1
ATOM 680 O O . ARG A 1 93 ? 24.360 4.535 -4.133 1.00 91.38 93 ARG A O 1
ATOM 687 N N . ARG A 1 94 ? 25.080 3.397 -2.334 1.00 88.44 94 ARG A N 1
ATOM 688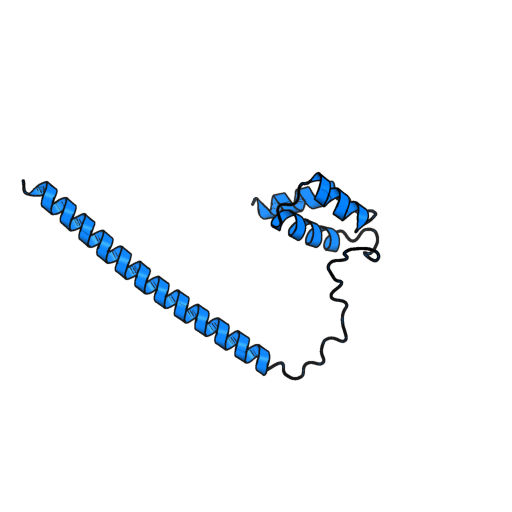 C CA . ARG A 1 94 ? 26.073 2.595 -3.064 1.00 88.44 94 ARG A CA 1
ATOM 689 C C . ARG A 1 94 ? 25.420 1.729 -4.141 1.00 88.44 94 ARG A C 1
ATOM 691 O O . ARG A 1 94 ? 25.974 1.591 -5.229 1.00 88.44 94 ARG A O 1
ATOM 698 N N . HIS A 1 95 ? 24.246 1.171 -3.849 1.00 84.62 95 HIS A N 1
ATOM 699 C CA . HIS A 1 95 ? 23.469 0.393 -4.807 1.00 84.62 95 HIS A CA 1
ATOM 700 C C . HIS A 1 95 ? 23.018 1.252 -5.995 1.00 84.62 95 HIS A C 1
ATOM 702 O O . HIS A 1 95 ? 23.197 0.857 -7.145 1.00 84.62 95 HIS A O 1
ATOM 708 N N . LEU A 1 96 ? 22.503 2.454 -5.731 1.00 88.44 96 LEU A N 1
ATOM 709 C CA . LEU A 1 96 ? 22.064 3.391 -6.765 1.00 88.44 96 LEU A CA 1
ATOM 710 C C . LEU A 1 96 ? 23.226 3.934 -7.599 1.00 88.44 96 LEU A C 1
ATOM 712 O O . LEU A 1 96 ? 23.116 3.958 -8.816 1.00 88.44 96 LEU A O 1
ATOM 716 N N . GLU A 1 97 ? 24.351 4.301 -6.986 1.00 89.12 97 GLU A N 1
ATOM 717 C CA . GLU A 1 97 ? 25.546 4.780 -7.702 1.00 89.12 97 GLU A CA 1
ATOM 718 C C . GLU A 1 97 ? 26.159 3.694 -8.596 1.00 89.12 97 GLU A C 1
ATOM 720 O O . GLU A 1 97 ? 26.653 3.987 -9.683 1.00 89.12 97 GLU A O 1
ATOM 725 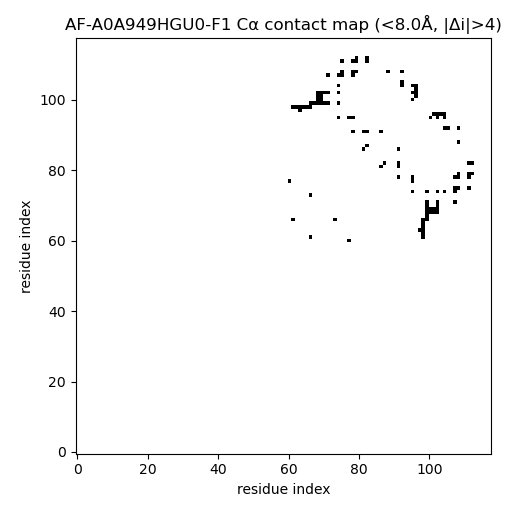N N . SER A 1 98 ? 26.117 2.433 -8.150 1.00 85.69 98 SER A N 1
ATOM 726 C CA . SER A 1 98 ? 26.598 1.297 -8.940 1.00 85.69 98 SER A CA 1
ATOM 727 C C . SER A 1 98 ? 25.651 0.923 -10.077 1.00 85.69 98 SER A C 1
ATOM 729 O O . SER A 1 98 ? 26.105 0.380 -11.082 1.00 85.69 98 SER A O 1
ATOM 731 N N . THR A 1 99 ? 24.351 1.139 -9.892 1.00 83.81 99 THR A N 1
ATOM 732 C CA . THR A 1 99 ? 23.323 0.696 -10.839 1.00 83.81 99 THR A CA 1
ATOM 733 C C . THR A 1 99 ? 22.994 1.779 -11.855 1.00 83.81 99 THR A C 1
ATOM 735 O O . THR A 1 99 ? 22.838 1.471 -13.027 1.00 83.81 99 THR A O 1
ATOM 738 N N . PHE A 1 100 ? 22.950 3.040 -11.426 1.00 85.38 100 PHE A N 1
ATOM 739 C CA . PHE A 1 100 ? 22.569 4.207 -12.218 1.00 85.38 100 PHE A CA 1
ATOM 740 C C . PHE A 1 100 ? 23.708 5.239 -12.224 1.00 85.38 100 PHE A C 1
ATOM 742 O O . PHE A 1 100 ? 23.625 6.273 -11.547 1.00 85.38 100 PHE A O 1
ATOM 749 N N . PRO A 1 101 ? 24.799 4.988 -12.971 1.00 82.38 101 PRO A N 1
ATOM 750 C CA . PRO A 1 101 ? 25.874 5.962 -13.102 1.00 82.38 101 PRO A CA 1
ATOM 751 C C . PRO A 1 101 ? 25.332 7.284 -13.670 1.00 82.38 101 PRO A C 1
ATOM 753 O O . PRO A 1 101 ? 24.458 7.305 -14.538 1.00 82.38 101 PRO A O 1
ATOM 756 N N . GLY A 1 102 ? 25.823 8.405 -13.135 1.00 82.62 102 GLY A N 1
ATOM 757 C CA . GLY A 1 102 ? 25.387 9.751 -13.529 1.00 82.62 102 GLY A CA 1
ATOM 758 C C . GLY A 1 102 ? 24.115 10.260 -12.838 1.00 82.62 102 GLY A C 1
ATOM 759 O O . GLY A 1 102 ? 23.757 11.421 -13.032 1.00 82.62 102 GLY A O 1
ATOM 760 N N . VAL A 1 103 ? 23.457 9.445 -12.006 1.00 86.94 103 VAL A N 1
ATOM 761 C CA . VAL A 1 103 ? 22.337 9.884 -11.160 1.00 86.94 103 VAL A CA 1
ATOM 762 C C . VAL A 1 103 ? 22.843 10.360 -9.796 1.00 86.94 103 VAL A C 1
ATOM 764 O O . VAL A 1 103 ? 23.698 9.732 -9.175 1.00 86.94 103 VAL A O 1
ATOM 767 N N . ASP A 1 104 ? 22.277 11.462 -9.296 1.00 91.12 104 ASP A N 1
ATOM 768 C CA . ASP A 1 104 ? 22.486 11.911 -7.917 1.00 91.12 104 ASP A CA 1
ATOM 769 C C . ASP A 1 104 ? 21.682 11.027 -6.950 1.00 91.12 104 ASP A C 1
ATOM 771 O O . ASP A 1 104 ? 20.515 11.286 -6.637 1.00 91.12 104 ASP A O 1
ATOM 775 N N . ALA A 1 105 ? 22.314 9.941 -6.502 1.00 89.94 105 ALA A N 1
ATOM 776 C CA . ALA A 1 105 ? 21.711 8.967 -5.600 1.00 89.94 105 ALA A CA 1
ATOM 777 C C . ALA A 1 105 ? 21.237 9.590 -4.275 1.00 89.94 105 ALA A C 1
ATOM 779 O O . ALA A 1 105 ? 20.222 9.157 -3.726 1.00 89.94 105 ALA A O 1
ATOM 780 N N . ALA A 1 106 ? 21.926 10.621 -3.773 1.00 91.38 106 ALA A N 1
ATOM 781 C CA . ALA A 1 106 ? 21.545 11.296 -2.536 1.00 91.38 106 ALA A CA 1
ATOM 782 C C . ALA A 1 106 ? 20.238 12.078 -2.719 1.00 91.38 106 ALA A C 1
ATOM 784 O O . ALA A 1 106 ? 19.305 11.910 -1.930 1.00 91.38 106 ALA A O 1
ATOM 785 N N . ALA A 1 107 ? 20.133 12.856 -3.800 1.00 91.50 107 ALA A N 1
ATOM 786 C CA . ALA A 1 107 ? 18.917 13.601 -4.119 1.00 91.50 107 ALA A CA 1
ATOM 787 C C . ALA A 1 107 ? 17.715 12.674 -4.378 1.00 91.50 107 ALA A C 1
ATOM 789 O O . ALA A 1 107 ? 16.590 12.973 -3.969 1.00 91.50 107 ALA A O 1
ATOM 790 N N . VAL A 1 108 ? 17.938 11.531 -5.034 1.00 92.31 108 VAL A N 1
ATOM 791 C CA . VAL A 1 108 ? 16.886 10.538 -5.303 1.00 92.31 108 VAL A CA 1
ATOM 792 C C . VAL A 1 108 ? 16.375 9.888 -4.013 1.00 92.31 108 VAL A C 1
ATOM 794 O O . VAL A 1 108 ? 15.159 9.782 -3.823 1.00 92.31 108 VAL A O 1
ATOM 797 N N . LEU A 1 109 ? 17.267 9.486 -3.103 1.00 91.94 109 LEU A N 1
ATOM 798 C CA . LEU A 1 109 ? 16.883 8.897 -1.815 1.00 91.94 109 LEU A CA 1
ATOM 799 C C . LEU A 1 109 ? 16.131 9.892 -0.926 1.00 91.94 109 LEU A C 1
ATOM 801 O O . LEU A 1 109 ? 15.120 9.529 -0.319 1.00 91.94 109 LEU A O 1
ATOM 805 N N . GLU A 1 110 ? 16.574 11.150 -0.888 1.00 92.44 110 GLU A N 1
ATOM 806 C CA . GLU A 1 110 ? 15.907 12.216 -0.136 1.00 92.44 110 GLU A CA 1
ATOM 807 C C . GLU A 1 110 ? 14.469 12.436 -0.630 1.00 92.44 110 GLU A C 1
ATOM 809 O O . GLU A 1 110 ? 13.523 12.391 0.160 1.00 92.44 110 GLU A O 1
ATOM 814 N N . GLN A 1 111 ? 14.283 12.595 -1.945 1.00 88.62 111 GLN A N 1
ATOM 815 C CA . GLN A 1 111 ? 12.959 12.787 -2.550 1.00 88.62 111 GLN A CA 1
ATOM 816 C C . GLN A 1 111 ? 12.028 11.595 -2.302 1.00 88.62 111 GLN A C 1
ATOM 818 O O . GLN A 1 111 ? 10.840 11.766 -2.012 1.00 88.62 111 GLN A O 1
ATOM 823 N N . THR A 1 112 ? 12.571 10.382 -2.383 1.00 89.50 112 THR A N 1
ATOM 824 C CA . THR A 1 112 ? 11.820 9.146 -2.145 1.00 89.50 112 THR A CA 1
ATOM 825 C C . THR A 1 112 ? 11.316 9.082 -0.703 1.00 89.50 112 THR A C 1
ATOM 827 O O . THR A 1 112 ? 10.133 8.844 -0.465 1.00 89.50 112 THR A O 1
ATOM 830 N N . ARG A 1 113 ? 12.177 9.378 0.278 1.00 85.81 113 ARG A N 1
ATOM 831 C CA . ARG A 1 113 ? 11.795 9.395 1.699 1.00 85.81 113 ARG A CA 1
ATOM 832 C C . ARG A 1 113 ? 10.806 10.509 2.027 1.00 85.81 113 ARG A C 1
ATOM 834 O O . ARG A 1 113 ? 9.870 10.268 2.785 1.00 85.81 113 ARG A O 1
ATOM 841 N N . ALA A 1 114 ? 10.967 11.693 1.437 1.00 87.88 114 ALA A N 1
ATOM 842 C CA . ALA A 1 114 ? 10.013 12.791 1.597 1.00 87.88 114 ALA A CA 1
ATOM 843 C C . ALA A 1 114 ? 8.604 12.417 1.097 1.00 87.88 114 ALA A C 1
ATOM 845 O O . ALA A 1 114 ? 7.609 12.847 1.679 1.00 87.88 114 ALA A O 1
ATOM 846 N N . THR A 1 115 ? 8.526 11.575 0.060 1.00 82.75 115 THR A N 1
ATOM 847 C CA . THR A 1 115 ? 7.262 11.068 -0.496 1.00 82.75 115 THR A CA 1
ATOM 848 C C . THR A 1 115 ? 6.598 10.032 0.415 1.00 82.75 115 THR A C 1
ATOM 850 O O . THR A 1 115 ? 5.382 10.039 0.546 1.00 82.75 115 THR A O 1
ATOM 853 N N . ILE A 1 116 ? 7.374 9.155 1.061 1.00 80.38 116 ILE A N 1
ATOM 854 C CA . ILE A 1 116 ? 6.851 8.111 1.968 1.00 80.38 116 ILE A CA 1
ATOM 855 C C . ILE A 1 116 ? 6.483 8.686 3.346 1.00 80.38 116 ILE A C 1
ATOM 857 O O . ILE A 1 116 ? 5.597 8.168 4.021 1.00 80.38 116 ILE A O 1
ATOM 861 N N . GLY A 1 117 ? 7.195 9.725 3.790 1.00 66.69 117 GLY A N 1
ATOM 862 C CA . GLY A 1 117 ? 6.983 10.379 5.084 1.00 66.69 117 GLY A CA 1
ATOM 863 C C . GLY A 1 117 ? 5.901 11.466 5.105 1.00 66.69 117 GLY A C 1
ATOM 864 O O . GLY A 1 117 ? 5.685 12.039 6.174 1.00 66.69 117 GLY A O 1
ATOM 865 N N . SER A 1 118 ? 5.269 11.767 3.963 1.00 52.62 118 SER A N 1
ATOM 866 C CA . SER A 1 118 ? 4.113 12.679 3.843 1.00 52.62 118 SER A CA 1
ATOM 867 C C . SER A 1 118 ? 2.798 11.910 3.878 1.00 52.62 118 SER A C 1
ATOM 869 O O . SER A 1 118 ? 1.836 12.443 4.475 1.00 52.62 118 SER A O 1
#